Protein AF-A0A8D9HR04-F1 (afdb_monomer)

Solvent-accessible surface area (backbone atoms only — not comparable to full-atom values): 4671 Å² total; per-residue (Å²): 137,49,78,49,78,45,76,62,89,64,91,49,62,68,39,52,52,55,45,50,55,52,53,74,70,36,76,41,58,76,48,77,46,79,52,97,56,31,37,39,36,32,29,54,83,68,57,62,68,62,52,47,55,51,44,45,52,50,72,63,54,66,85,84,78,68,80,92,77,81,79,84,86,125

Organism: Brassica campestris (NCBI:txid3711)

pLDDT: mean 76.94, std 13.91, range [40.75, 91.31]

Sequence (74 aa):
QEEVRFQFNSDCEKARKKALDYIFDYKGVKSVELENSILIVQGEGLNEEEMKRKMDKILLSPKTGFLSCLTPKK

Mean predicted aligned error: 9.67 Å

Nearest PDB structures (foldseek):
  6g11-assembly1_B  TM=8.381E-01  e=7.166E-03  Oryza sativa Japonica Group
  6fp6-assembly7_N  TM=7.919E-01  e=3.074E-02  Homo sapiens
  6wxp-assembly2_C  TM=5.703E-01  e=1.081E-01  synthetic construct
  6wxp-assembly1_B  TM=4.482E-01  e=2.239E-01  synthetic construct
  2jzx-assembly1_A  TM=4.191E-01  e=8.413E-01  Homo sapiens

Radius of gyration: 16.23 Å; Cα contacts (8 Å, |Δi|>4): 78; chains: 1; bounding box: 26×27×58 Å

Structure (mmCIF, N/CA/C/O backbone):
data_AF-A0A8D9HR04-F1
#
_entry.id   AF-A0A8D9HR04-F1
#
loop_
_atom_site.group_PDB
_atom_site.id
_atom_site.type_symbol
_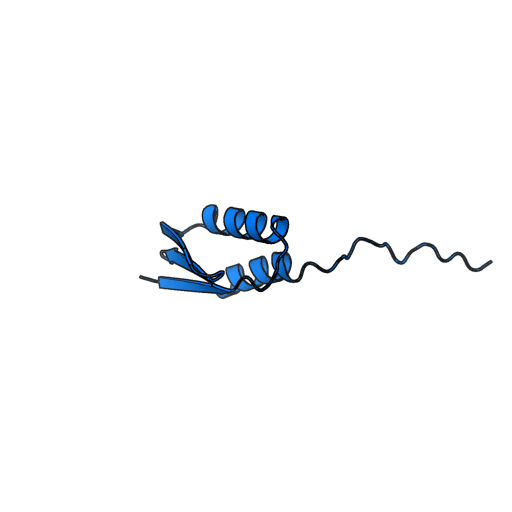atom_site.label_atom_id
_atom_site.label_alt_id
_atom_site.label_comp_id
_atom_site.label_asym_id
_atom_site.label_e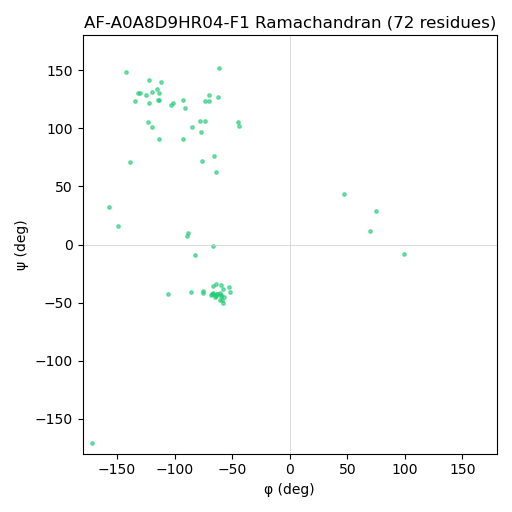ntity_id
_atom_site.label_seq_id
_atom_site.pdbx_PDB_ins_code
_atom_site.Cartn_x
_atom_site.Cartn_y
_atom_site.Cartn_z
_atom_site.occupancy
_atom_site.B_iso_or_equiv
_atom_site.auth_seq_id
_atom_site.auth_comp_id
_atom_site.auth_asym_id
_atom_site.auth_atom_id
_atom_site.pdbx_PDB_model_num
ATOM 1 N N . GLN A 1 1 ? -7.683 -0.407 17.327 1.00 60.72 1 GLN A N 1
ATOM 2 C CA . GLN A 1 1 ? -6.577 0.385 16.757 1.00 60.72 1 GLN A CA 1
ATOM 3 C C . GLN A 1 1 ? -5.652 -0.616 16.087 1.00 60.72 1 GLN A C 1
ATOM 5 O O . GLN A 1 1 ? -5.141 -1.480 16.789 1.00 60.72 1 GLN A O 1
ATOM 10 N N . GLU A 1 2 ? -5.569 -0.599 14.757 1.00 78.12 2 GLU A N 1
ATOM 11 C CA . GLU A 1 2 ? -4.824 -1.586 13.960 1.00 78.12 2 GLU A CA 1
ATOM 12 C C . GLU A 1 2 ? -3.612 -0.908 13.306 1.00 78.12 2 GLU A C 1
ATOM 14 O O . GLU A 1 2 ? -3.706 0.234 12.846 1.00 78.12 2 GLU A O 1
ATOM 19 N N . GLU A 1 3 ? -2.473 -1.603 13.282 1.00 86.38 3 GLU A N 1
ATOM 20 C CA . GLU A 1 3 ? -1.222 -1.127 12.687 1.00 86.38 3 GLU A CA 1
ATOM 21 C C . GLU A 1 3 ? -0.665 -2.193 11.746 1.00 86.38 3 GLU A C 1
ATOM 23 O O . GLU A 1 3 ? -0.525 -3.354 12.129 1.00 86.38 3 GLU A O 1
ATOM 28 N N . VAL A 1 4 ? -0.322 -1.787 10.525 1.00 86.00 4 VAL A N 1
ATOM 29 C CA . VAL A 1 4 ? 0.272 -2.656 9.510 1.00 86.00 4 VAL A CA 1
ATOM 30 C C . VAL A 1 4 ? 1.638 -2.109 9.121 1.00 86.00 4 VAL A C 1
ATOM 32 O O . VAL A 1 4 ? 1.785 -0.920 8.834 1.00 86.00 4 VAL A O 1
ATOM 35 N N . ARG A 1 5 ? 2.649 -2.980 9.098 1.00 86.94 5 ARG A N 1
ATOM 36 C CA . ARG A 1 5 ? 4.035 -2.610 8.784 1.00 86.94 5 ARG A CA 1
ATOM 37 C C . ARG A 1 5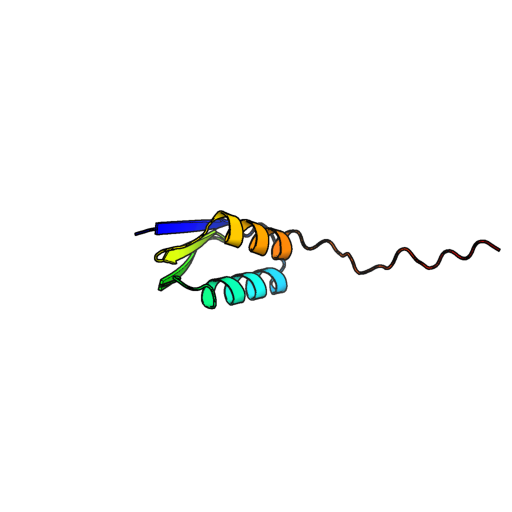 ? 4.482 -3.246 7.478 1.00 86.94 5 ARG A C 1
ATOM 39 O O . ARG A 1 5 ? 4.373 -4.459 7.303 1.00 86.94 5 ARG A O 1
ATOM 46 N N . PHE A 1 6 ? 5.054 -2.440 6.592 1.00 83.56 6 PHE A N 1
ATOM 47 C CA . PHE A 1 6 ? 5.599 -2.897 5.321 1.00 83.56 6 PHE A CA 1
ATOM 48 C C . PHE A 1 6 ? 7.057 -2.493 5.173 1.00 83.56 6 PHE A C 1
ATOM 50 O O . PHE A 1 6 ? 7.406 -1.325 5.308 1.00 83.56 6 PHE A O 1
ATOM 57 N N . GLN A 1 7 ? 7.916 -3.450 4.842 1.00 82.19 7 GLN A N 1
ATOM 58 C CA . GLN A 1 7 ? 9.325 -3.180 4.586 1.00 82.19 7 GLN A CA 1
ATOM 59 C C . GLN A 1 7 ? 9.558 -2.931 3.092 1.00 82.19 7 GLN A C 1
ATOM 61 O O . GLN A 1 7 ? 9.241 -3.774 2.250 1.00 82.19 7 GLN A O 1
ATOM 66 N N . PHE A 1 8 ? 10.140 -1.783 2.754 1.00 75.12 8 PHE A N 1
ATOM 67 C CA . PHE A 1 8 ? 10.597 -1.493 1.401 1.00 75.12 8 PHE A CA 1
ATOM 68 C C . PHE A 1 8 ? 11.999 -2.069 1.189 1.00 75.12 8 PHE A C 1
ATOM 70 O O . PHE A 1 8 ? 12.989 -1.460 1.577 1.00 75.12 8 PHE A O 1
ATOM 77 N N . ASN A 1 9 ? 12.080 -3.221 0.520 1.00 69.25 9 ASN A N 1
ATOM 78 C CA . ASN A 1 9 ? 13.354 -3.842 0.120 1.00 69.25 9 ASN A CA 1
ATOM 79 C C . ASN A 1 9 ? 13.850 -3.383 -1.264 1.00 69.25 9 ASN A C 1
ATOM 81 O O . ASN A 1 9 ? 14.785 -3.962 -1.807 1.00 69.25 9 ASN A O 1
ATOM 85 N N . SER A 1 10 ? 13.196 -2.392 -1.877 1.00 64.94 10 SER A N 1
ATOM 86 C CA . SER A 1 10 ? 13.500 -1.945 -3.239 1.00 64.94 10 SER A CA 1
ATOM 87 C C . SER A 1 10 ? 14.066 -0.526 -3.237 1.00 64.94 10 SER A C 1
ATOM 89 O O . SER A 1 10 ? 13.385 0.403 -2.806 1.00 64.94 10 SER A O 1
ATOM 91 N N . ASP A 1 11 ? 15.257 -0.344 -3.813 1.00 66.69 11 ASP A N 1
ATOM 92 C CA . ASP A 1 11 ? 15.854 0.967 -4.128 1.00 66.69 11 ASP A CA 1
ATOM 93 C C . ASP A 1 11 ? 15.087 1.737 -5.222 1.00 66.69 11 ASP A C 1
ATOM 95 O O . ASP A 1 11 ? 15.443 2.855 -5.600 1.00 66.69 11 ASP A O 1
ATOM 99 N N . CYS A 1 12 ? 14.019 1.155 -5.778 1.00 72.50 12 CYS A N 1
ATOM 100 C CA . CYS A 1 12 ? 13.248 1.793 -6.831 1.00 72.50 12 CYS A CA 1
ATOM 101 C C . CYS A 1 12 ? 12.330 2.888 -6.262 1.00 72.50 12 CYS A C 1
ATOM 103 O O . CYS A 1 12 ? 11.198 2.629 -5.848 1.00 72.50 12 CYS A O 1
ATOM 105 N N . GLU A 1 13 ? 12.788 4.141 -6.327 1.00 77.50 13 GLU A N 1
ATOM 106 C CA . GLU A 1 13 ? 12.035 5.329 -5.890 1.00 77.50 13 GLU A CA 1
ATOM 107 C C . GLU A 1 13 ? 10.632 5.412 -6.521 1.00 77.50 13 GLU A C 1
ATOM 109 O O . GLU A 1 13 ? 9.655 5.755 -5.853 1.00 77.50 13 GLU A O 1
ATOM 114 N N . LYS A 1 14 ? 10.490 5.000 -7.791 1.00 80.62 14 LYS A N 1
ATOM 115 C CA . LYS A 1 14 ? 9.188 4.935 -8.478 1.00 80.62 14 LYS A CA 1
ATOM 116 C C . LYS A 1 14 ? 8.230 3.933 -7.832 1.0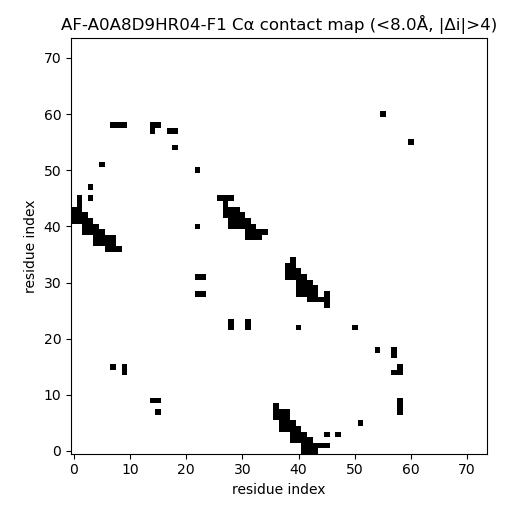0 80.62 14 LYS A C 1
ATOM 118 O O . LYS A 1 14 ? 7.047 4.239 -7.684 1.00 80.62 14 LYS A O 1
ATOM 123 N N . ALA A 1 15 ? 8.722 2.751 -7.458 1.00 78.00 15 ALA A N 1
ATOM 124 C CA . ALA A 1 15 ? 7.914 1.734 -6.789 1.00 78.00 15 ALA A CA 1
ATOM 125 C C . ALA A 1 15 ? 7.504 2.210 -5.390 1.00 78.00 15 ALA A C 1
ATOM 127 O O . ALA A 1 15 ? 6.337 2.098 -5.019 1.00 78.00 15 ALA A O 1
ATOM 128 N N . ARG A 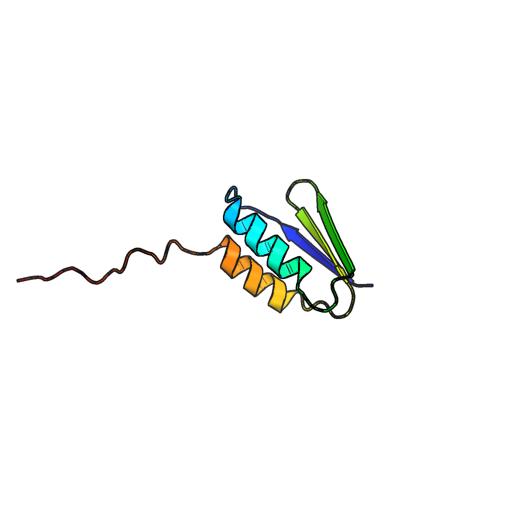1 16 ? 8.434 2.842 -4.663 1.00 79.75 16 ARG A N 1
ATOM 129 C CA . ARG A 1 16 ? 8.174 3.434 -3.346 1.00 79.75 16 ARG A CA 1
ATOM 130 C C . ARG A 1 16 ? 7.103 4.520 -3.412 1.00 79.75 16 ARG A C 1
ATOM 132 O O . ARG A 1 16 ? 6.142 4.463 -2.652 1.00 79.75 16 ARG A O 1
ATOM 139 N N . LYS A 1 17 ? 7.206 5.453 -4.366 1.00 84.00 17 LYS A N 1
ATOM 140 C CA . LYS A 1 17 ? 6.199 6.506 -4.568 1.00 84.00 17 LYS A CA 1
ATOM 141 C C . LYS A 1 17 ? 4.820 5.920 -4.873 1.00 84.00 17 LYS A C 1
ATOM 143 O O . LYS A 1 17 ? 3.841 6.348 -4.282 1.00 84.00 17 LYS A O 1
ATOM 148 N N . LYS A 1 18 ? 4.745 4.909 -5.744 1.00 84.75 18 LYS A N 1
ATOM 149 C CA . LYS A 1 18 ? 3.479 4.254 -6.112 1.00 84.75 18 LYS A CA 1
ATOM 150 C C . LYS A 1 18 ? 2.850 3.476 -4.952 1.00 84.75 18 LYS A C 1
ATOM 152 O O . LYS A 1 18 ? 1.630 3.444 -4.830 1.00 84.75 18 LYS A O 1
ATOM 157 N N . ALA A 1 19 ? 3.673 2.852 -4.112 1.00 83.50 19 ALA A N 1
ATOM 158 C CA . ALA A 1 19 ? 3.207 2.171 -2.911 1.00 83.50 19 ALA A CA 1
ATOM 159 C C . ALA A 1 19 ? 2.682 3.164 -1.868 1.00 83.50 19 ALA A C 1
ATOM 161 O O . ALA A 1 19 ? 1.611 2.938 -1.321 1.00 83.50 19 ALA A O 1
ATOM 162 N N . LEU A 1 20 ? 3.392 4.274 -1.642 1.00 85.50 20 LEU A N 1
ATOM 163 C CA . LEU A 1 20 ? 2.933 5.346 -0.756 1.00 85.50 20 LEU A CA 1
ATOM 164 C C . LEU A 1 20 ? 1.595 5.924 -1.223 1.00 85.50 20 LEU A C 1
ATOM 166 O O . LEU A 1 20 ? 0.674 6.017 -0.424 1.00 85.50 20 LEU A O 1
ATOM 170 N N . ASP A 1 21 ? 1.469 6.239 -2.512 1.00 88.06 21 ASP A N 1
ATOM 171 C CA . ASP A 1 21 ? 0.241 6.781 -3.109 1.00 88.06 21 ASP A CA 1
ATOM 172 C C . ASP A 1 21 ? -0.965 5.852 -2.876 1.00 88.06 21 ASP A C 1
ATOM 174 O O . ASP A 1 21 ? -2.008 6.279 -2.392 1.00 88.06 21 ASP A O 1
ATOM 178 N N . TYR A 1 22 ? -0.775 4.545 -3.093 1.00 87.50 22 TYR A N 1
ATOM 179 C CA . TYR A 1 22 ? -1.790 3.530 -2.805 1.00 87.50 22 TYR A CA 1
ATOM 180 C C . TYR A 1 22 ? -2.188 3.473 -1.324 1.00 87.50 22 TYR A C 1
ATOM 182 O O . TYR A 1 22 ? -3.365 3.312 -1.017 1.00 87.50 22 TYR A O 1
ATOM 190 N N . ILE A 1 23 ? -1.216 3.568 -0.413 1.00 87.50 23 ILE A N 1
ATOM 191 C CA . ILE A 1 23 ? -1.457 3.507 1.034 1.00 87.50 23 ILE A CA 1
ATOM 192 C C . ILE A 1 23 ? -2.234 4.747 1.489 1.00 87.50 23 ILE A C 1
ATOM 194 O O . ILE A 1 23 ? -3.172 4.618 2.266 1.00 87.50 23 ILE A O 1
ATOM 198 N N . PHE A 1 24 ? -1.873 5.930 0.988 1.00 86.19 24 PHE A N 1
ATOM 199 C CA . PHE A 1 24 ? -2.574 7.178 1.300 1.00 86.19 24 PHE A CA 1
ATOM 200 C C . PHE A 1 24 ? -4.025 7.183 0.804 1.00 86.19 24 PHE A C 1
ATOM 202 O O . PHE A 1 24 ? -4.888 7.742 1.476 1.00 86.19 24 PHE A O 1
ATOM 209 N N . ASP A 1 25 ? -4.302 6.545 -0.334 1.00 87.62 25 ASP A N 1
ATOM 210 C CA . ASP A 1 25 ? -5.658 6.413 -0.887 1.00 87.62 25 ASP A CA 1
ATOM 211 C C . ASP A 1 25 ? -6.457 5.253 -0.251 1.00 87.62 25 ASP A C 1
ATOM 213 O O . ASP A 1 25 ? -7.662 5.1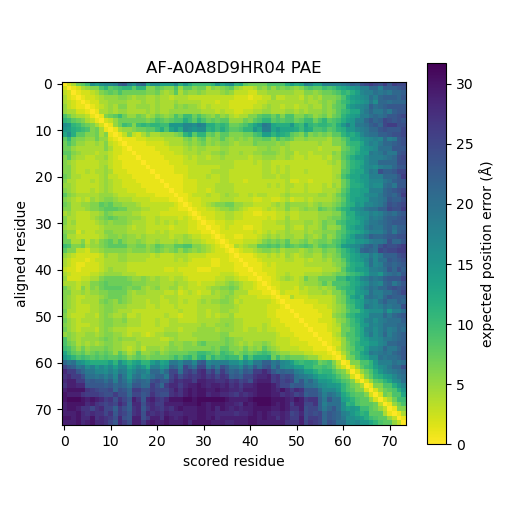08 -0.468 1.00 87.62 25 ASP A O 1
ATOM 217 N N . TYR A 1 26 ? -5.810 4.402 0.557 1.00 87.12 26 TYR A N 1
ATOM 218 C CA . TYR A 1 26 ? -6.449 3.219 1.123 1.00 87.12 26 TYR A CA 1
ATOM 219 C C . TYR A 1 26 ? -7.493 3.593 2.181 1.00 87.12 26 TYR A C 1
ATOM 221 O O . TYR A 1 26 ? -7.216 4.245 3.192 1.00 87.12 26 TYR A O 1
ATOM 229 N N . LYS A 1 27 ? -8.728 3.132 1.972 1.00 85.94 27 LYS A N 1
ATOM 230 C CA . LYS A 1 27 ? -9.849 3.426 2.865 1.00 85.94 27 LYS A CA 1
ATOM 231 C C . LYS A 1 27 ? -9.586 2.861 4.263 1.00 85.94 27 LYS A C 1
ATOM 233 O O . LYS A 1 27 ? -9.344 1.671 4.420 1.00 85.94 27 LYS A O 1
ATOM 238 N N . GLY A 1 28 ? -9.697 3.719 5.273 1.00 86.88 28 GLY A N 1
ATOM 239 C CA . GLY A 1 28 ? -9.473 3.350 6.674 1.00 86.88 28 GLY A CA 1
ATOM 240 C C . GLY A 1 28 ? -8.089 3.723 7.199 1.00 86.88 28 GLY A C 1
ATOM 241 O O . GLY A 1 28 ? -7.876 3.652 8.408 1.00 86.88 28 GLY A O 1
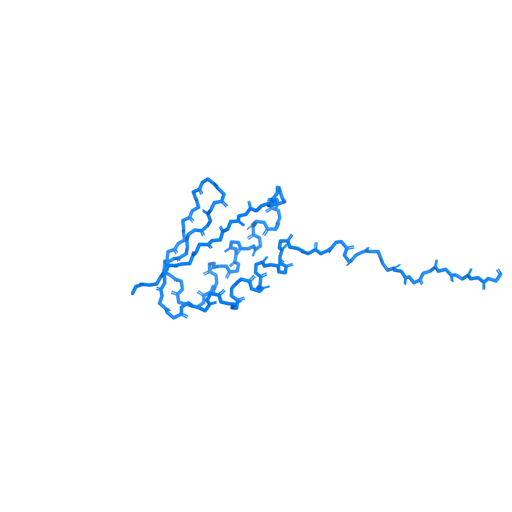ATOM 242 N N . VAL A 1 29 ? -7.174 4.184 6.339 1.00 89.69 29 VAL A N 1
ATOM 243 C CA . VAL A 1 29 ? -5.894 4.755 6.775 1.00 89.69 29 VAL A CA 1
ATOM 244 C C . VAL A 1 29 ? -6.128 6.100 7.454 1.00 89.69 29 VAL A C 1
ATOM 246 O O . VAL A 1 29 ? -6.809 6.977 6.925 1.00 89.69 29 VAL A O 1
ATOM 249 N N . LYS A 1 30 ? -5.565 6.248 8.654 1.00 90.44 30 LYS A N 1
ATOM 250 C CA . LYS A 1 30 ? -5.574 7.490 9.434 1.00 90.44 30 LYS A CA 1
ATOM 251 C C . LYS A 1 30 ? -4.217 8.178 9.418 1.00 90.44 30 LYS A C 1
ATOM 253 O O . LYS A 1 30 ? -4.168 9.394 9.268 1.00 90.44 30 LYS A O 1
ATOM 258 N N . SER A 1 31 ? -3.147 7.399 9.555 1.00 88.88 31 SER A N 1
ATOM 259 C CA . SER A 1 31 ? -1.776 7.902 9.603 1.00 88.88 31 SER A CA 1
ATOM 260 C C . SER A 1 31 ? -0.826 6.960 8.878 1.00 88.88 31 SER A C 1
ATOM 262 O O . SER A 1 31 ? -1.022 5.743 8.861 1.00 88.88 31 SER A O 1
ATOM 264 N N . VAL A 1 32 ? 0.215 7.540 8.287 1.00 87.62 32 VAL A N 1
ATOM 265 C CA . VAL A 1 32 ? 1.277 6.817 7.590 1.00 87.62 32 VAL A CA 1
ATOM 266 C C . VAL A 1 32 ? 2.611 7.404 8.029 1.00 87.62 32 VAL A C 1
ATOM 268 O O . VAL A 1 32 ? 2.836 8.603 7.877 1.00 87.62 32 VAL A O 1
ATOM 271 N N . GLU A 1 33 ? 3.496 6.563 8.547 1.00 89.31 33 GLU A N 1
ATOM 272 C CA . GLU A 1 33 ? 4.836 6.936 8.991 1.00 89.31 33 GLU A CA 1
ATOM 273 C C . GLU A 1 33 ? 5.879 6.112 8.240 1.00 89.31 33 GLU A C 1
ATOM 275 O O . GLU A 1 33 ? 5.680 4.935 7.952 1.00 89.31 33 GLU A O 1
ATOM 280 N N . LEU A 1 34 ? 6.999 6.735 7.884 1.00 83.75 34 LEU A N 1
ATOM 281 C CA . LEU A 1 34 ? 8.080 6.081 7.156 1.00 83.75 34 LEU A CA 1
ATOM 282 C C . LEU A 1 34 ? 9.371 6.215 7.958 1.00 83.75 34 LEU A C 1
ATOM 284 O O . LEU A 1 34 ? 9.989 7.277 7.963 1.00 83.75 34 LEU A O 1
ATOM 288 N N . GLU A 1 35 ? 9.799 5.125 8.585 1.00 85.56 35 GLU A N 1
ATOM 289 C CA . GLU A 1 35 ? 10.986 5.082 9.436 1.00 85.56 35 GLU A CA 1
ATOM 290 C C . GLU A 1 35 ? 11.964 4.026 8.912 1.00 85.56 35 GLU A C 1
ATOM 292 O O . GLU A 1 35 ? 11.603 2.865 8.776 1.00 85.56 35 GLU A O 1
ATOM 297 N N . ASN A 1 36 ? 13.205 4.405 8.583 1.00 82.25 36 ASN A N 1
ATOM 298 C CA . ASN A 1 36 ? 14.264 3.462 8.172 1.00 82.25 36 ASN A CA 1
ATOM 299 C C . ASN A 1 36 ? 13.832 2.419 7.110 1.00 82.25 36 ASN A C 1
ATOM 301 O O . ASN A 1 36 ? 14.154 1.238 7.211 1.00 82.25 36 ASN A O 1
ATOM 305 N N . SER A 1 37 ? 13.086 2.849 6.083 1.00 81.75 37 SER A N 1
ATOM 306 C CA . SER A 1 37 ? 12.521 1.987 5.019 1.00 81.75 37 SER A CA 1
ATOM 307 C C . SER A 1 37 ? 11.397 1.037 5.460 1.00 81.75 37 SER A C 1
ATOM 309 O O . SER A 1 37 ? 10.961 0.189 4.680 1.00 81.75 37 SER A O 1
ATOM 311 N N . ILE A 1 38 ? 10.870 1.221 6.665 1.00 85.81 38 ILE A N 1
ATOM 312 C CA . ILE A 1 38 ? 9.655 0.588 7.171 1.00 85.81 38 ILE A CA 1
ATOM 313 C C . ILE A 1 38 ? 8.520 1.604 7.072 1.00 85.81 38 ILE A C 1
ATOM 315 O O . ILE A 1 38 ? 8.588 2.699 7.624 1.00 85.81 38 ILE A O 1
ATOM 319 N N . LEU A 1 39 ? 7.476 1.240 6.338 1.00 86.44 39 LEU A N 1
ATOM 320 C CA . LEU A 1 39 ? 6.229 1.979 6.268 1.00 86.44 39 LEU A CA 1
ATOM 321 C C . LEU A 1 39 ? 5.278 1.449 7.331 1.00 86.44 39 LEU A C 1
ATOM 323 O O . LEU A 1 39 ? 4.888 0.283 7.292 1.00 86.44 39 LEU A O 1
ATOM 327 N N . ILE A 1 40 ? 4.910 2.308 8.263 1.00 89.38 40 ILE A N 1
ATOM 328 C CA . ILE A 1 40 ? 3.968 2.034 9.335 1.00 89.38 40 ILE A CA 1
ATOM 329 C C . ILE A 1 40 ? 2.652 2.695 8.943 1.00 89.38 40 ILE A C 1
ATOM 331 O O . ILE A 1 40 ? 2.591 3.901 8.715 1.00 89.38 40 ILE A O 1
ATOM 335 N N . VAL A 1 41 ? 1.597 1.899 8.821 1.00 90.19 41 VAL A N 1
ATOM 336 C CA . VAL A 1 41 ? 0.256 2.367 8.471 1.00 90.19 41 VAL A CA 1
ATOM 337 C C . VAL A 1 41 ? -0.656 2.134 9.656 1.00 90.19 41 VAL A C 1
ATOM 339 O O . VAL A 1 41 ? -0.789 1.005 10.123 1.00 90.19 41 VAL A O 1
ATOM 342 N N . GLN A 1 42 ? -1.309 3.191 10.119 1.00 91.31 42 GLN A N 1
ATOM 343 C CA . GLN A 1 42 ? -2.257 3.136 11.223 1.00 91.31 42 GLN A CA 1
ATOM 344 C C . GLN A 1 42 ? -3.649 3.497 10.725 1.00 91.31 42 GLN A C 1
ATOM 346 O O . GLN A 1 42 ? -3.837 4.476 9.995 1.00 91.31 42 GLN A O 1
ATOM 351 N N . GLY A 1 43 ? -4.640 2.708 11.126 1.00 90.62 43 GLY A N 1
ATOM 352 C CA . GLY A 1 43 ? -5.996 2.850 10.618 1.00 90.62 43 GLY A CA 1
ATOM 353 C C . GLY A 1 43 ? -7.019 1.987 11.343 1.00 90.62 43 GLY A C 1
ATOM 354 O O . GLY A 1 43 ? -6.746 1.397 12.390 1.00 90.62 43 GLY A O 1
ATOM 355 N N . GLU A 1 44 ? -8.222 1.948 10.780 1.00 88.50 44 GLU A N 1
ATOM 356 C CA . GLU A 1 44 ? -9.324 1.091 11.226 1.00 88.50 44 GLU A CA 1
ATOM 357 C C . GLU A 1 44 ? -9.932 0.365 10.024 1.00 88.50 44 GLU A C 1
ATOM 359 O O . GLU A 1 44 ? -10.255 1.004 9.019 1.00 88.50 44 GLU A O 1
ATOM 364 N N . GLY A 1 45 ? -10.094 -0.960 10.124 1.00 87.56 45 GLY A N 1
ATOM 365 C CA . GLY A 1 45 ? -10.591 -1.780 9.015 1.00 87.56 45 GLY A CA 1
ATOM 366 C C . GLY A 1 45 ? -9.551 -2.003 7.913 1.00 87.56 45 GLY A C 1
ATOM 367 O O . GLY A 1 45 ? -9.910 -2.151 6.744 1.00 87.56 45 GLY A O 1
ATOM 368 N N . LEU A 1 46 ? -8.265 -1.996 8.276 1.00 86.62 46 LEU A N 1
ATOM 369 C CA . LEU A 1 46 ? -7.170 -2.242 7.342 1.00 86.62 46 LEU A CA 1
ATOM 370 C C . LEU A 1 46 ? -7.108 -3.729 6.986 1.00 86.62 46 LEU A C 1
ATOM 372 O O . LEU A 1 46 ? -6.945 -4.580 7.857 1.00 86.62 46 LEU A O 1
ATOM 376 N N . ASN A 1 47 ? -7.179 -4.055 5.696 1.00 88.44 47 ASN A N 1
ATOM 377 C CA . ASN A 1 47 ? -6.991 -5.427 5.240 1.00 88.44 47 ASN A CA 1
ATOM 378 C C . ASN A 1 47 ? -5.520 -5.664 4.873 1.00 88.44 47 ASN A C 1
ATOM 380 O O . ASN A 1 47 ? -5.108 -5.442 3.730 1.00 88.44 47 ASN A O 1
ATOM 384 N N . GLU A 1 48 ? -4.724 -6.120 5.848 1.00 84.62 48 GLU A N 1
ATOM 385 C CA . GLU A 1 48 ? -3.287 -6.374 5.662 1.00 84.62 48 GLU A CA 1
ATOM 386 C C . GLU A 1 48 ? -3.013 -7.268 4.444 1.00 84.62 48 GLU A C 1
ATOM 388 O O . GLU A 1 48 ? -2.076 -7.003 3.691 1.00 84.62 48 GLU A O 1
ATOM 393 N N . GLU A 1 49 ? -3.820 -8.308 4.219 1.00 85.81 49 GLU A N 1
ATOM 394 C CA . GLU A 1 49 ? -3.574 -9.272 3.145 1.00 85.81 49 GLU A CA 1
ATOM 395 C C . GLU A 1 49 ? -3.738 -8.632 1.758 1.00 85.81 49 GLU A C 1
ATOM 397 O O . GLU A 1 49 ? -2.910 -8.830 0.862 1.00 85.81 49 GLU A O 1
ATOM 402 N N . GLU A 1 50 ? -4.771 -7.806 1.583 1.00 86.06 50 GLU A N 1
ATOM 403 C CA . GLU A 1 50 ? -5.001 -7.060 0.344 1.00 86.06 50 GLU A CA 1
ATOM 404 C C . GLU A 1 50 ? -3.889 -6.035 0.095 1.00 86.06 50 GLU A C 1
ATOM 406 O O . GLU A 1 50 ? -3.342 -5.945 -1.012 1.00 86.06 50 GLU A O 1
ATOM 411 N N . MET A 1 51 ? -3.510 -5.300 1.141 1.00 85.88 51 MET A N 1
ATOM 412 C CA . MET A 1 51 ? -2.440 -4.312 1.078 1.00 85.88 51 MET A CA 1
ATOM 413 C C . MET A 1 51 ? -1.089 -4.966 0.766 1.00 85.88 51 MET A C 1
ATOM 415 O O . MET A 1 51 ? -0.390 -4.493 -0.132 1.00 85.88 51 MET A O 1
ATOM 419 N N . LYS A 1 52 ? -0.760 -6.099 1.406 1.00 83.12 52 LYS A N 1
ATOM 420 C CA . LYS A 1 52 ? 0.432 -6.905 1.097 1.00 83.12 52 LYS A CA 1
ATOM 421 C C . LYS A 1 52 ? 0.424 -7.352 -0.352 1.00 83.12 52 LYS A C 1
ATOM 423 O O . LYS A 1 52 ? 1.400 -7.094 -1.039 1.00 83.12 52 LYS A O 1
ATOM 428 N N . ARG A 1 53 ? -0.664 -7.942 -0.864 1.00 84.62 53 ARG A N 1
ATOM 429 C CA . ARG A 1 53 ? -0.738 -8.377 -2.275 1.00 84.62 53 ARG A CA 1
ATOM 430 C C . ARG A 1 53 ? -0.507 -7.228 -3.254 1.00 84.62 53 ARG A C 1
ATOM 432 O O . ARG A 1 53 ? 0.105 -7.421 -4.304 1.00 84.62 53 ARG A O 1
ATOM 439 N N . LYS A 1 54 ? -1.024 -6.035 -2.953 1.00 83.44 54 LYS A N 1
ATOM 440 C CA . LYS A 1 54 ? -0.871 -4.865 -3.826 1.00 83.44 54 LYS A CA 1
ATOM 441 C C . LYS A 1 54 ? 0.539 -4.281 -3.745 1.00 83.44 54 LYS A C 1
ATOM 443 O O . LYS A 1 54 ? 1.117 -3.984 -4.788 1.00 83.44 54 LYS A O 1
ATOM 448 N N . MET A 1 55 ? 1.112 -4.186 -2.546 1.00 80.19 55 MET A N 1
ATOM 449 C CA . MET A 1 55 ? 2.506 -3.780 -2.355 1.00 80.19 55 MET A CA 1
ATOM 450 C C . MET A 1 55 ? 3.479 -4.768 -2.984 1.00 80.19 55 MET A C 1
ATOM 452 O O . MET A 1 55 ? 4.392 -4.346 -3.682 1.00 80.19 55 MET A O 1
ATOM 456 N N . ASP A 1 56 ? 3.240 -6.064 -2.827 1.00 79.50 56 ASP A N 1
ATOM 457 C CA . ASP A 1 56 ? 4.024 -7.126 -3.441 1.00 79.50 56 ASP A CA 1
ATOM 458 C C . ASP A 1 56 ? 3.993 -7.011 -4.972 1.00 79.50 56 ASP A C 1
ATOM 460 O O . ASP A 1 56 ? 5.040 -6.974 -5.599 1.00 79.50 56 ASP A O 1
ATOM 464 N N . LYS A 1 57 ? 2.836 -6.748 -5.596 1.00 78.25 57 LYS A N 1
ATOM 465 C CA . LYS A 1 57 ? 2.768 -6.435 -7.042 1.00 78.25 57 LYS A CA 1
ATOM 466 C C . LYS A 1 57 ? 3.566 -5.192 -7.453 1.00 78.25 57 LYS A C 1
ATOM 468 O O . LYS A 1 57 ? 4.081 -5.138 -8.572 1.00 78.25 57 LYS A O 1
ATOM 473 N N . ILE A 1 58 ? 3.627 -4.167 -6.604 1.00 75.94 58 ILE A N 1
ATOM 474 C CA . ILE A 1 58 ? 4.365 -2.926 -6.885 1.00 75.94 58 ILE A CA 1
ATOM 475 C C . ILE A 1 58 ? 5.877 -3.148 -6.728 1.00 75.94 58 ILE A C 1
ATOM 477 O O . ILE A 1 58 ? 6.646 -2.648 -7.546 1.00 75.94 58 ILE A O 1
ATOM 481 N N . LEU A 1 59 ? 6.296 -3.910 -5.714 1.00 69.62 59 LEU A N 1
ATOM 482 C CA . LEU A 1 59 ? 7.699 -4.146 -5.358 1.00 69.62 59 LEU A CA 1
ATOM 483 C C . LEU A 1 59 ? 8.327 -5.300 -6.141 1.00 69.62 59 LEU A C 1
ATOM 485 O O . LEU A 1 59 ? 9.459 -5.180 -6.599 1.00 69.62 59 LEU A O 1
ATOM 489 N N . LEU A 1 60 ? 7.584 -6.387 -6.331 1.00 66.62 60 LEU A N 1
ATOM 490 C CA . LEU A 1 60 ? 7.963 -7.539 -7.142 1.00 66.62 60 LEU A CA 1
ATOM 491 C C . LEU A 1 60 ? 7.569 -7.383 -8.603 1.00 66.62 60 LEU A C 1
ATOM 493 O O . LEU A 1 60 ? 7.679 -8.374 -9.317 1.00 66.62 60 LEU A O 1
ATOM 497 N N . SER A 1 61 ? 7.120 -6.198 -9.057 1.00 51.31 61 SER A N 1
ATOM 498 C CA . SER A 1 61 ? 6.837 -5.953 -10.477 1.00 51.31 61 SER A CA 1
ATOM 499 C C . SER A 1 61 ? 7.988 -6.525 -11.304 1.00 51.31 61 SER A C 1
ATOM 501 O O . SER A 1 61 ? 9.078 -5.941 -11.325 1.00 51.31 61 SER A O 1
ATOM 503 N N . PRO A 1 62 ? 7.786 -7.674 -11.978 1.00 49.00 62 PRO A N 1
ATOM 504 C CA . PRO A 1 62 ? 8.796 -8.180 -12.869 1.00 49.00 62 PRO A CA 1
ATOM 505 C C . PRO A 1 62 ? 8.955 -7.106 -13.940 1.00 49.00 62 PRO A C 1
ATOM 507 O O . PRO A 1 62 ? 7.997 -6.405 -14.284 1.00 49.00 62 PRO A O 1
ATOM 510 N N . LYS A 1 63 ? 10.136 -6.989 -14.541 1.00 46.66 63 LYS A N 1
ATOM 511 C CA . LYS A 1 63 ? 10.239 -6.379 -15.870 1.00 46.66 63 LYS A CA 1
ATOM 512 C C . LYS A 1 63 ? 9.480 -7.259 -16.884 1.00 46.66 63 LYS A C 1
ATOM 514 O O . LYS A 1 63 ? 10.073 -7.783 -17.816 1.00 46.66 63 LYS A O 1
ATOM 519 N N . THR A 1 64 ? 8.170 -7.450 -16.747 1.00 52.62 64 THR A N 1
ATOM 520 C CA . THR A 1 64 ? 7.293 -7.941 -17.813 1.00 52.62 64 THR A CA 1
ATOM 521 C C . THR A 1 64 ? 7.060 -6.778 -18.767 1.00 52.62 64 THR A C 1
ATOM 523 O O . THR A 1 64 ? 6.021 -6.130 -18.776 1.00 52.62 64 THR A O 1
ATOM 526 N N . GLY A 1 65 ? 8.124 -6.469 -19.504 1.00 45.44 65 GLY A N 1
ATOM 527 C CA . GLY A 1 65 ? 8.205 -5.421 -20.511 1.00 45.44 65 GLY A CA 1
ATOM 528 C C . GLY A 1 65 ? 9.172 -5.772 -21.641 1.00 45.44 65 GLY A C 1
ATOM 529 O O . GLY A 1 65 ? 9.557 -4.890 -22.395 1.00 45.44 65 GLY A O 1
ATOM 530 N N . PHE A 1 66 ? 9.562 -7.041 -21.783 1.00 52.25 66 PHE A N 1
ATOM 531 C CA . PHE A 1 66 ? 10.001 -7.563 -23.072 1.00 52.25 66 PHE A CA 1
ATOM 532 C C . PHE A 1 66 ? 9.067 -8.701 -23.443 1.00 52.25 66 PHE A C 1
ATOM 534 O O . PHE A 1 66 ? 9.143 -9.803 -22.911 1.00 52.25 66 PHE A O 1
ATOM 541 N N . LEU A 1 67 ? 8.140 -8.372 -24.334 1.00 51.41 67 LEU A N 1
ATOM 542 C CA . LEU A 1 67 ? 7.381 -9.312 -25.135 1.00 51.41 67 LEU A CA 1
ATOM 543 C C . LEU A 1 67 ? 8.334 -10.387 -25.679 1.00 51.41 67 LEU A C 1
ATOM 545 O O . LEU A 1 67 ? 9.043 -10.166 -26.660 1.00 51.41 67 LEU A O 1
ATOM 549 N N . SER A 1 68 ? 8.336 -11.568 -25.067 1.00 40.75 68 SER A N 1
ATOM 550 C CA . SER A 1 68 ? 8.758 -12.797 -25.730 1.00 40.75 68 SER A CA 1
ATOM 551 C C . SER A 1 68 ? 7.749 -13.095 -26.844 1.00 40.75 68 SER A C 1
ATOM 553 O O . SER A 1 68 ? 6.849 -13.907 -26.664 1.00 40.75 68 SER A O 1
ATOM 555 N N . CYS A 1 69 ? 7.822 -12.378 -27.970 1.00 59.84 69 CYS A N 1
ATOM 5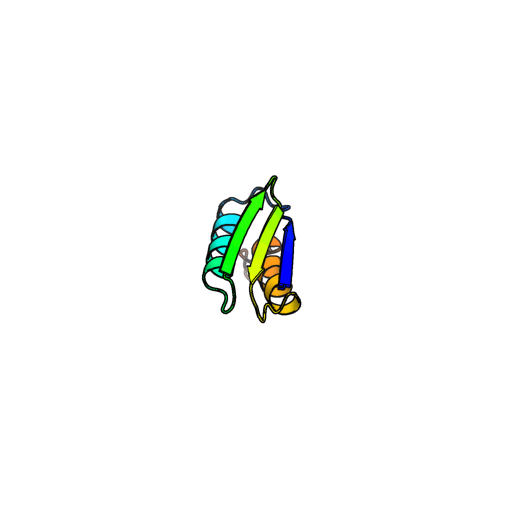56 C CA . CYS A 1 69 ? 6.989 -12.678 -29.139 1.00 59.84 69 CYS A CA 1
ATOM 557 C C . CYS A 1 69 ? 7.542 -12.182 -30.484 1.00 59.84 69 CYS A C 1
ATOM 559 O O . CYS A 1 69 ? 6.773 -11.877 -31.385 1.00 59.84 69 CYS A O 1
ATOM 561 N N . LEU A 1 70 ? 8.865 -12.143 -30.669 1.00 54.50 70 LEU A N 1
ATOM 562 C CA . LEU A 1 70 ? 9.455 -12.041 -32.010 1.00 54.50 70 LEU A CA 1
ATOM 563 C C . LEU A 1 70 ? 10.671 -12.963 -32.133 1.00 54.50 70 LEU A C 1
ATOM 565 O O . LEU A 1 70 ? 11.814 -12.528 -32.196 1.00 54.50 70 LEU A O 1
ATOM 569 N N . THR A 1 71 ? 10.415 -14.267 -32.179 1.00 63.09 71 THR A N 1
ATOM 570 C CA . THR A 1 71 ? 11.290 -15.193 -32.909 1.00 63.09 71 THR A CA 1
A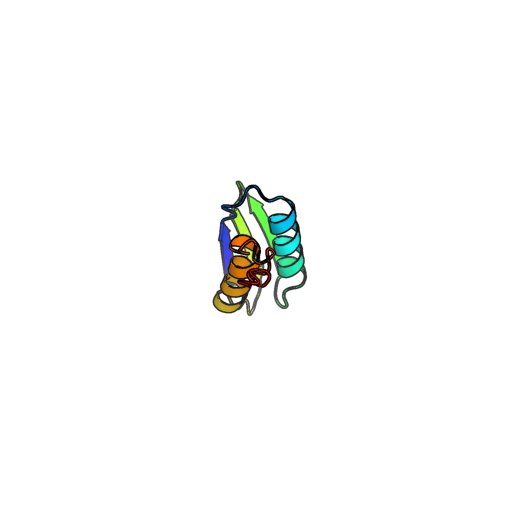TOM 571 C C . THR A 1 71 ? 10.508 -15.750 -34.094 1.00 63.09 71 THR A C 1
ATOM 573 O O . THR A 1 71 ? 9.835 -16.770 -33.960 1.00 63.09 71 THR A O 1
ATOM 576 N N . PRO A 1 72 ? 10.561 -15.112 -35.277 1.00 55.38 72 PRO A N 1
ATOM 577 C CA . PRO A 1 72 ? 10.246 -15.824 -36.499 1.00 55.38 72 PRO A CA 1
ATOM 578 C C . PRO A 1 72 ? 11.425 -16.758 -36.805 1.00 55.38 72 PRO A C 1
ATOM 580 O O . PRO A 1 72 ? 12.494 -16.316 -37.214 1.00 55.38 72 PRO A O 1
ATOM 583 N N . LYS A 1 73 ? 11.243 -18.065 -36.589 1.00 48.41 73 LYS A N 1
ATOM 584 C CA . LYS A 1 73 ? 12.013 -19.067 -37.331 1.00 48.41 73 LYS A CA 1
ATOM 585 C C . LYS A 1 73 ? 11.383 -19.191 -38.717 1.00 48.41 73 LYS A C 1
ATOM 587 O O . LYS A 1 73 ? 10.310 -19.783 -38.838 1.00 48.41 73 LYS A O 1
ATOM 592 N N . LYS A 1 74 ? 12.052 -18.660 -39.735 1.00 52.31 74 LYS A N 1
ATOM 593 C CA . LYS A 1 74 ? 12.025 -19.198 -41.096 1.00 52.31 74 LYS A CA 1
ATOM 594 C C . LYS A 1 74 ? 13.283 -18.786 -41.838 1.00 52.31 74 LYS A C 1
ATOM 596 O O . LYS A 1 74 ? 13.629 -17.591 -41.744 1.00 52.31 74 LYS A O 1
#

Secondary structure (DSSP, 8-state):
-EEEEEE-----HHHHHHHHHHHHHSTTEEEEEEETTEEEEEESS--HHHHHHHHHHHHS-----S-S------

Foldseek 3Di:
DDKAKDAQPDPPPVLVVVLVVCLVPDPFWDDWDADPRMIITDGPPDDNVVSCVVSCCSRVVDCPPDPPPDDDDD